Protein AF-A0A2V8ZK19-F1 (afdb_monomer_lite)

Sequence (72 aa):
MQLLASGSGVANYIKGYVVINIRRNRYRLITVIHYAKTTDERRTEGHVYIRPFLTHKEYNDPRKWDRSLGAK

Secondary structure (DSSP, 8-state):
-----SS-SSEEEETTEEEEEETTTTEEEEEEEE---EETTEEPPPEEEEEEEEEHHHHT-GGGTT--TT--

Radius of gyration: 14.14 Å; chains: 1; bounding box: 33×30×40 Å

Foldseek 3Di:
DDDPLPDPVAWHDDPQWIWGQPDPNQKIWTWHWADFDDDPNDTDDIDIGTADIGGPVQVVDVVSSPDHDDDD

pLDDT: mean 79.7, std 15.1, range [35.19, 93.06]

Structure (mmCIF, N/CA/C/O backbone):
data_AF-A0A2V8ZK19-F1
#
_entry.id   AF-A0A2V8ZK19-F1
#
loop_
_atom_site.group_PDB
_atom_site.id
_atom_site.type_symbol
_atom_site.label_atom_id
_atom_site.label_alt_id
_atom_site.label_comp_id
_atom_site.label_asym_id
_atom_site.label_entity_id
_atom_site.label_seq_id
_atom_site.pdbx_PDB_ins_code
_atom_site.Cartn_x
_atom_site.Cartn_y
_atom_site.Cartn_z
_atom_site.occupancy
_atom_site.B_iso_or_equiv
_atom_site.auth_seq_id
_atom_site.auth_comp_id
_atom_site.auth_asym_id
_atom_site.auth_atom_id
_atom_site.pdbx_PDB_model_num
ATOM 1 N N . MET A 1 1 ? 15.665 -10.358 -9.676 1.00 35.19 1 MET A N 1
ATOM 2 C CA . MET A 1 1 ? 15.906 -10.421 -8.220 1.00 35.19 1 MET A CA 1
ATOM 3 C C . MET A 1 1 ? 14.629 -9.972 -7.512 1.00 35.19 1 MET A C 1
ATOM 5 O O . MET A 1 1 ? 14.328 -8.787 -7.503 1.00 35.19 1 MET A O 1
ATOM 9 N N . GLN A 1 2 ? 13.803 -10.930 -7.076 1.00 39.75 2 GLN A N 1
ATOM 10 C CA . GLN A 1 2 ? 12.544 -10.684 -6.359 1.00 39.75 2 GLN A CA 1
ATOM 11 C C . GLN A 1 2 ? 12.874 -10.292 -4.919 1.00 39.75 2 GLN A C 1
ATOM 13 O O . GLN A 1 2 ? 13.516 -11.071 -4.217 1.00 39.75 2 GLN A O 1
ATOM 18 N N . LEU A 1 3 ? 12.441 -9.115 -4.463 1.00 48.81 3 LEU A N 1
ATOM 19 C CA . LEU A 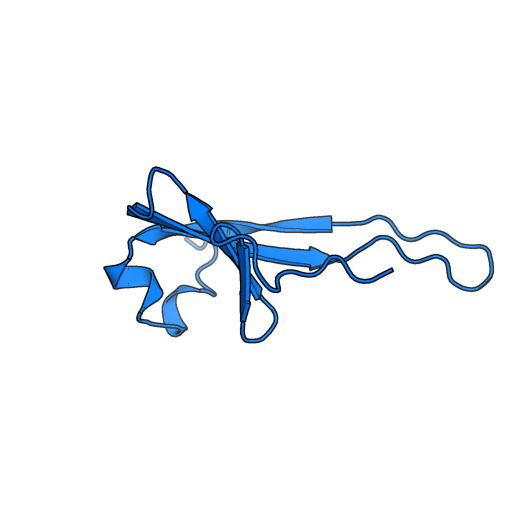1 3 ? 12.357 -8.893 -3.027 1.00 48.81 3 LEU A CA 1
ATOM 20 C C . LEU A 1 3 ? 11.150 -9.686 -2.530 1.00 48.81 3 LEU A C 1
ATOM 22 O O . LEU A 1 3 ? 10.002 -9.382 -2.851 1.00 48.81 3 LEU A O 1
ATOM 26 N N . LEU A 1 4 ? 11.453 -10.734 -1.779 1.00 46.81 4 LEU A N 1
ATOM 27 C CA . LEU A 1 4 ? 10.510 -11.539 -1.031 1.00 46.81 4 LEU A CA 1
ATOM 28 C C . LEU A 1 4 ? 9.755 -10.630 -0.048 1.00 46.81 4 LEU A C 1
ATOM 30 O O . LEU A 1 4 ? 10.211 -10.374 1.061 1.00 46.81 4 LEU A O 1
ATOM 34 N N . ALA A 1 5 ? 8.550 -10.198 -0.417 1.00 51.78 5 ALA A N 1
ATOM 35 C CA . ALA A 1 5 ? 7.508 -9.843 0.551 1.00 51.78 5 ALA A CA 1
ATOM 36 C C . ALA A 1 5 ? 6.878 -11.116 1.160 1.00 51.78 5 ALA A C 1
ATOM 38 O O . ALA A 1 5 ? 5.685 -11.162 1.454 1.00 51.78 5 ALA A O 1
ATOM 39 N N . SER A 1 6 ? 7.676 -12.178 1.288 1.00 46.53 6 SER A N 1
ATOM 40 C CA . SER A 1 6 ? 7.331 -13.425 1.947 1.00 46.53 6 SER A CA 1
ATOM 41 C C . SER A 1 6 ? 8.180 -13.522 3.211 1.00 46.53 6 SER A C 1
ATOM 43 O O . SER A 1 6 ? 9.328 -13.958 3.167 1.00 46.53 6 SER A O 1
ATOM 45 N N . GLY A 1 7 ? 7.619 -13.075 4.338 1.00 50.88 7 GLY A N 1
ATOM 46 C CA . GLY A 1 7 ? 8.076 -13.531 5.655 1.00 50.88 7 GLY A CA 1
ATOM 47 C C . GLY A 1 7 ? 8.541 -12.484 6.669 1.00 50.88 7 GLY A C 1
ATOM 48 O O . GLY A 1 7 ? 8.889 -12.880 7.773 1.00 50.88 7 GLY A O 1
ATOM 49 N N . SER A 1 8 ? 8.529 -11.173 6.390 1.00 55.53 8 SER A N 1
ATOM 50 C CA . SER A 1 8 ? 9.077 -10.200 7.363 1.00 55.53 8 SER A CA 1
ATOM 51 C C . SER A 1 8 ? 8.118 -9.788 8.490 1.00 55.53 8 SER A C 1
ATOM 53 O O . SER A 1 8 ? 8.503 -9.016 9.363 1.00 55.53 8 SER A O 1
ATOM 55 N N . GLY A 1 9 ? 6.848 -10.216 8.473 1.00 64.69 9 GLY A N 1
ATOM 56 C CA . GLY A 1 9 ? 5.805 -9.742 9.402 1.00 64.69 9 GLY A CA 1
ATOM 57 C C . GLY A 1 9 ? 5.440 -8.252 9.251 1.00 64.69 9 GLY A C 1
ATOM 58 O O . GLY A 1 9 ? 4.409 -7.810 9.760 1.00 64.69 9 GLY A O 1
ATOM 59 N N . VAL A 1 10 ? 6.250 -7.480 8.519 1.00 78.81 10 VAL A N 1
ATOM 60 C CA . VAL A 1 10 ? 6.105 -6.039 8.302 1.00 78.81 10 VAL A CA 1
ATOM 61 C C . VAL A 1 10 ? 5.558 -5.733 6.910 1.00 78.81 10 VAL A C 1
ATOM 63 O O . VAL A 1 10 ? 4.772 -4.801 6.791 1.00 78.81 10 VAL A O 1
ATOM 66 N N . ALA A 1 11 ? 5.911 -6.500 5.874 1.00 86.75 11 ALA A N 1
ATOM 67 C CA . ALA A 1 11 ? 5.441 -6.268 4.507 1.00 86.75 11 ALA A CA 1
ATOM 68 C C . ALA A 1 11 ? 4.968 -7.559 3.828 1.00 86.75 11 ALA A C 1
ATOM 70 O O . ALA A 1 11 ? 5.659 -8.574 3.887 1.00 86.75 11 ALA A O 1
ATOM 71 N N . ASN A 1 12 ? 3.816 -7.490 3.156 1.00 88.19 12 ASN A N 1
ATOM 72 C CA . ASN A 1 12 ? 3.209 -8.602 2.424 1.00 88.19 12 ASN A CA 1
ATOM 73 C C . ASN A 1 12 ? 2.818 -8.171 1.008 1.00 88.19 12 ASN A C 1
ATOM 75 O O . ASN A 1 12 ? 2.320 -7.061 0.820 1.00 88.19 12 ASN A O 1
ATOM 79 N N . TYR A 1 13 ? 2.982 -9.059 0.028 1.00 87.75 13 TYR A N 1
ATOM 80 C CA . TYR A 1 13 ? 2.451 -8.854 -1.321 1.00 87.75 13 TYR A CA 1
ATOM 81 C C . TYR A 1 13 ? 1.073 -9.507 -1.454 1.00 87.75 13 TYR A C 1
ATOM 83 O O . TYR A 1 13 ? 0.939 -10.720 -1.308 1.00 87.75 13 TYR A O 1
ATOM 91 N N . ILE A 1 14 ? 0.036 -8.704 -1.695 1.00 87.12 14 ILE A N 1
ATOM 92 C CA . ILE A 1 14 ? -1.362 -9.145 -1.720 1.00 87.12 14 ILE A CA 1
ATOM 93 C C . ILE A 1 14 ? -2.070 -8.482 -2.901 1.00 87.12 14 ILE A C 1
ATOM 95 O O . ILE A 1 14 ? -2.181 -7.260 -2.951 1.00 87.12 14 IL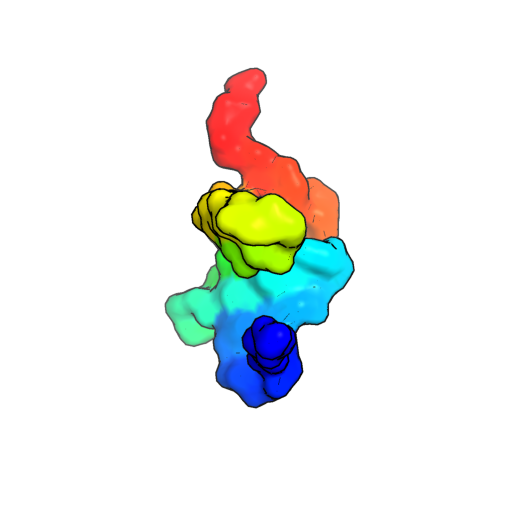E A O 1
ATOM 99 N N . LYS A 1 15 ? -2.593 -9.290 -3.834 1.00 86.19 15 LYS A N 1
ATOM 100 C CA . LYS A 1 15 ? -3.425 -8.829 -4.966 1.00 86.19 15 LYS A CA 1
ATOM 101 C C . LYS A 1 15 ? -2.803 -7.669 -5.769 1.00 86.19 15 LYS A C 1
ATOM 103 O O . LYS A 1 15 ? -3.496 -6.723 -6.117 1.00 86.19 15 LYS A O 1
ATOM 108 N N . GLY A 1 16 ? -1.496 -7.718 -6.033 1.00 85.56 16 GLY A N 1
ATOM 109 C CA . GLY A 1 16 ? -0.798 -6.659 -6.777 1.00 85.56 16 GLY A CA 1
ATOM 110 C C . GLY A 1 16 ? -0.262 -5.507 -5.921 1.00 85.56 16 GLY A C 1
ATOM 111 O O . GLY A 1 16 ? 0.516 -4.697 -6.420 1.00 85.56 16 GLY A O 1
ATOM 112 N N . TYR A 1 17 ? -0.612 -5.460 -4.636 1.00 87.25 17 TYR A N 1
ATOM 113 C CA . TYR A 1 17 ? -0.178 -4.431 -3.698 1.00 87.25 17 TYR A CA 1
ATOM 114 C C . TYR A 1 17 ? 0.913 -4.941 -2.769 1.00 87.25 17 TYR A C 1
ATOM 116 O O . TYR A 1 17 ? 0.897 -6.091 -2.335 1.00 87.25 17 TYR A O 1
ATOM 124 N N . VAL A 1 18 ? 1.817 -4.048 -2.385 1.00 89.38 18 VAL A N 1
ATOM 125 C CA . VAL A 1 18 ? 2.654 -4.219 -1.202 1.00 89.38 18 VAL A CA 1
ATOM 126 C C . VAL A 1 18 ? 1.932 -3.558 -0.030 1.00 89.38 18 VAL A C 1
ATOM 128 O O . VAL A 1 18 ? 1.640 -2.363 -0.047 1.00 89.38 18 VAL A O 1
ATOM 131 N N . VAL A 1 19 ? 1.617 -4.357 0.983 1.00 90.25 19 VAL A N 1
ATOM 132 C CA . VAL A 1 19 ? 0.930 -3.940 2.205 1.00 90.25 19 VAL A CA 1
ATOM 133 C C . VAL A 1 19 ? 1.949 -3.892 3.331 1.00 90.25 19 VAL A C 1
ATOM 135 O O . VAL A 1 19 ? 2.502 -4.928 3.698 1.00 90.25 19 VAL A O 1
ATOM 138 N N . ILE A 1 20 ? 2.182 -2.706 3.892 1.00 90.00 20 ILE A N 1
ATOM 139 C CA . ILE A 1 20 ? 3.169 -2.492 4.956 1.00 90.00 20 ILE A CA 1
ATOM 140 C C . ILE A 1 20 ? 2.460 -2.186 6.276 1.00 90.00 20 ILE A C 1
ATOM 142 O O . ILE A 1 20 ? 1.682 -1.236 6.389 1.00 90.00 20 ILE A O 1
ATOM 146 N N . ASN A 1 21 ? 2.754 -2.984 7.294 1.00 90.12 21 ASN A N 1
ATOM 147 C CA . ASN A 1 21 ? 2.319 -2.799 8.667 1.00 90.12 21 ASN A CA 1
ATOM 148 C C . ASN A 1 21 ? 3.123 -1.672 9.313 1.00 90.12 21 ASN A C 1
ATOM 150 O O . ASN A 1 21 ? 4.340 -1.771 9.450 1.00 90.12 21 ASN A O 1
ATOM 154 N N . ILE A 1 22 ? 2.448 -0.622 9.779 1.00 88.69 22 ILE A N 1
ATOM 155 C CA . ILE A 1 22 ? 3.115 0.506 10.440 1.00 88.69 22 ILE A CA 1
ATOM 156 C C . ILE A 1 22 ? 2.532 0.761 11.830 1.00 88.69 22 ILE A C 1
ATOM 158 O O . ILE A 1 22 ? 1.400 0.379 12.147 1.00 88.69 22 ILE A O 1
ATOM 162 N N . ARG A 1 23 ? 3.328 1.425 12.680 1.00 90.44 23 ARG A N 1
ATOM 163 C CA . ARG A 1 23 ? 2.942 1.852 14.037 1.00 90.44 23 ARG A CA 1
ATOM 164 C C . ARG A 1 23 ? 2.386 0.698 14.891 1.00 90.44 23 ARG A C 1
ATOM 166 O O . ARG A 1 23 ? 1.295 0.818 15.453 1.00 90.44 23 ARG A O 1
ATOM 173 N N . ARG A 1 24 ? 3.141 -0.407 14.992 1.00 88.75 24 ARG A N 1
ATOM 174 C CA . ARG A 1 24 ? 2.753 -1.644 15.709 1.00 88.75 24 ARG A CA 1
ATOM 175 C C . ARG A 1 24 ? 1.400 -2.182 15.232 1.00 88.75 24 ARG A C 1
ATOM 177 O O . ARG A 1 24 ? 0.467 -2.324 16.010 1.00 88.75 24 ARG A O 1
ATOM 184 N N . ASN A 1 25 ? 1.282 -2.418 13.928 1.00 87.44 25 ASN A N 1
ATOM 185 C CA . ASN A 1 25 ? 0.083 -2.948 13.276 1.00 87.44 25 ASN A CA 1
ATOM 186 C C . ASN A 1 25 ? -1.181 -2.070 13.307 1.00 87.44 25 ASN A C 1
ATOM 188 O O . ASN A 1 25 ? -2.202 -2.516 12.785 1.00 87.44 25 ASN A O 1
ATOM 192 N N . ARG A 1 26 ? -1.139 -0.835 13.825 1.00 90.94 26 ARG A N 1
ATOM 193 C CA . ARG A 1 26 ? -2.327 0.040 13.867 1.00 90.94 26 ARG A CA 1
ATOM 194 C C . ARG A 1 26 ? -2.793 0.515 12.496 1.00 90.94 26 ARG A C 1
ATOM 196 O O . ARG A 1 26 ? -3.989 0.727 12.311 1.00 90.94 26 ARG A O 1
ATOM 203 N N . TYR A 1 27 ? -1.864 0.652 11.555 1.00 92.12 27 TYR A N 1
ATOM 204 C CA . TYR A 1 27 ? -2.185 1.048 10.191 1.00 92.12 27 TYR A CA 1
ATOM 205 C C . TYR A 1 27 ? -1.541 0.119 9.162 1.00 92.12 27 TYR A C 1
ATOM 207 O O . TYR A 1 27 ? -0.630 -0.663 9.465 1.00 92.12 27 TYR A O 1
ATOM 215 N N . ARG A 1 28 ? -2.047 0.215 7.938 1.00 92.25 28 ARG A N 1
ATOM 216 C CA . ARG A 1 28 ? -1.543 -0.432 6.734 1.00 92.25 28 ARG A CA 1
ATOM 217 C C . ARG A 1 28 ? -1.282 0.649 5.699 1.00 92.25 28 ARG A C 1
ATOM 219 O O . ARG A 1 28 ? -2.183 1.422 5.385 1.00 92.25 28 ARG A O 1
ATOM 226 N N . LEU A 1 29 ? -0.059 0.711 5.195 1.00 91.44 29 LEU A N 1
ATOM 227 C CA . LEU A 1 29 ? 0.243 1.454 3.981 1.00 91.44 29 LEU A CA 1
ATOM 228 C C . LEU A 1 29 ? 0.022 0.520 2.793 1.00 91.44 29 LEU A C 1
ATOM 230 O O . LEU A 1 29 ? 0.629 -0.550 2.736 1.00 91.44 29 LEU A O 1
ATOM 234 N N . ILE A 1 30 ? -0.837 0.932 1.866 1.00 90.00 30 ILE A N 1
ATOM 235 C CA . ILE A 1 30 ? -1.029 0.261 0.581 1.00 90.00 30 ILE A CA 1
ATOM 236 C C . ILE A 1 30 ? -0.146 0.965 -0.444 1.00 90.00 30 ILE A C 1
ATOM 238 O O . ILE A 1 30 ? -0.224 2.184 -0.600 1.00 90.00 30 ILE A O 1
ATOM 242 N N . THR A 1 31 ? 0.708 0.220 -1.137 1.00 89.00 31 THR A N 1
ATOM 243 C CA . THR A 1 31 ? 1.569 0.786 -2.178 1.00 89.00 31 THR A CA 1
ATOM 244 C C . THR A 1 31 ? 1.719 -0.159 -3.360 1.00 89.00 31 THR A C 1
ATOM 246 O O . THR A 1 31 ? 1.594 -1.377 -3.227 1.00 89.00 31 THR A O 1
ATOM 249 N N . VAL A 1 32 ? 1.975 0.414 -4.531 1.00 87.69 32 VAL A N 1
ATOM 250 C CA . VAL A 1 32 ? 2.388 -0.320 -5.730 1.00 87.69 32 VAL A CA 1
ATOM 251 C C . VAL A 1 32 ? 3.836 0.056 -6.010 1.00 87.69 32 VAL A C 1
ATOM 253 O O . VAL A 1 32 ? 4.170 1.239 -6.072 1.00 87.69 32 VAL A O 1
ATOM 256 N N . ILE A 1 33 ? 4.697 -0.950 -6.160 1.00 85.56 33 ILE A N 1
ATOM 257 C CA . ILE A 1 33 ? 6.128 -0.762 -6.411 1.00 85.56 33 ILE A CA 1
ATOM 258 C C . ILE A 1 33 ? 6.436 -1.245 -7.825 1.00 85.56 33 ILE A C 1
ATOM 260 O O . ILE A 1 33 ? 6.383 -2.442 -8.109 1.00 85.56 33 ILE A O 1
ATOM 264 N N . HIS A 1 34 ? 6.784 -0.310 -8.703 1.00 85.25 34 HIS A N 1
ATOM 265 C CA . HIS A 1 34 ? 7.361 -0.606 -10.005 1.00 85.25 34 HIS A CA 1
ATOM 266 C C . HIS A 1 34 ? 8.875 -0.566 -9.863 1.00 85.25 34 HIS A C 1
ATOM 268 O O . HIS A 1 34 ? 9.458 0.486 -9.619 1.00 85.25 34 HIS A O 1
ATOM 274 N N . TYR A 1 35 ? 9.522 -1.721 -9.983 1.00 80.06 35 TYR A N 1
ATOM 275 C CA . TYR A 1 35 ? 10.977 -1.785 -9.954 1.00 80.06 35 TYR A CA 1
ATOM 276 C C . TYR A 1 35 ? 11.557 -1.257 -11.262 1.00 80.06 35 TYR A C 1
ATOM 278 O O . TYR A 1 35 ? 11.026 -1.545 -12.336 1.00 80.06 35 TYR A O 1
ATOM 286 N N . ALA A 1 36 ? 12.680 -0.548 -11.151 1.00 85.12 36 ALA A N 1
ATOM 287 C CA . ALA A 1 36 ?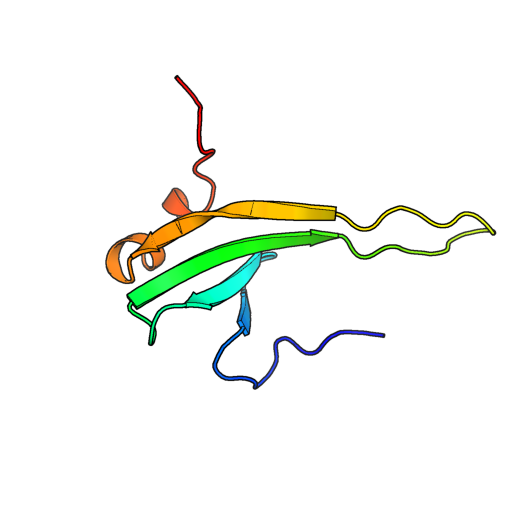 13.535 -0.268 -12.291 1.00 85.12 36 ALA A CA 1
ATOM 288 C C . ALA A 1 36 ? 13.880 -1.590 -12.987 1.00 85.12 36 ALA A C 1
ATOM 290 O O . ALA A 1 36 ? 14.339 -2.537 -12.341 1.00 85.12 36 ALA A O 1
ATOM 291 N N . LYS A 1 37 ? 13.646 -1.660 -14.292 1.00 84.50 37 LYS A N 1
ATOM 292 C CA . LYS A 1 37 ? 14.036 -2.791 -15.128 1.00 84.50 37 LYS A CA 1
ATOM 293 C C . LYS A 1 37 ? 15.029 -2.299 -16.164 1.00 84.50 37 LYS A C 1
ATOM 295 O O . LYS A 1 37 ? 14.905 -1.187 -16.665 1.00 84.50 37 LYS A O 1
ATOM 300 N N . THR A 1 38 ? 16.007 -3.137 -16.471 1.00 84.81 38 THR A N 1
ATOM 301 C CA . THR A 1 38 ? 16.870 -2.935 -17.632 1.00 84.81 38 THR A CA 1
ATOM 302 C C . THR A 1 38 ? 16.375 -3.868 -18.723 1.00 84.81 38 THR A C 1
ATOM 304 O O . THR A 1 38 ? 16.320 -5.078 -18.510 1.00 84.81 38 THR A O 1
ATOM 307 N N . THR A 1 39 ? 15.986 -3.307 -19.859 1.00 83.00 39 THR A N 1
ATOM 308 C CA . THR A 1 39 ? 15.617 -4.043 -21.074 1.00 83.00 39 THR A CA 1
ATOM 309 C C . THR A 1 39 ? 16.311 -3.358 -22.237 1.00 83.00 39 THR A C 1
ATOM 311 O O . THR A 1 39 ? 16.245 -2.132 -22.313 1.00 83.00 39 THR A O 1
ATOM 314 N N . ASP A 1 40 ? 16.985 -4.127 -23.092 1.00 77.56 40 ASP A N 1
ATOM 315 C CA . ASP A 1 40 ? 17.643 -3.636 -24.311 1.00 77.56 40 ASP A CA 1
ATOM 316 C C . ASP A 1 40 ? 18.463 -2.353 -24.066 1.00 77.56 40 ASP A C 1
ATOM 318 O O . ASP A 1 40 ? 18.201 -1.297 -24.634 1.00 77.56 40 ASP A O 1
ATOM 322 N N . GLU A 1 41 ? 19.404 -2.436 -23.113 1.00 80.38 41 GLU A N 1
ATOM 323 C CA . GLU A 1 41 ? 20.347 -1.368 -22.717 1.00 80.38 41 GLU A CA 1
ATOM 324 C C . GLU A 1 41 ? 19.727 -0.110 -22.075 1.00 80.38 41 GLU A C 1
ATOM 326 O O . GLU A 1 41 ? 20.450 0.748 -21.565 1.00 80.38 41 GLU A O 1
ATOM 331 N N . ARG A 1 42 ? 18.394 -0.015 -21.984 1.00 79.62 42 ARG A N 1
ATOM 332 C CA . ARG A 1 42 ? 17.700 1.107 -21.343 1.00 79.62 42 ARG A CA 1
ATOM 333 C C . ARG A 1 42 ? 17.203 0.728 -19.950 1.00 79.62 42 ARG A C 1
ATOM 335 O O . ARG A 1 42 ? 16.502 -0.266 -19.759 1.00 79.62 42 ARG A O 1
ATOM 342 N N . ARG A 1 43 ? 17.554 1.545 -18.953 1.00 84.25 43 ARG A N 1
ATOM 343 C CA . ARG A 1 43 ? 17.076 1.407 -17.570 1.00 84.25 43 ARG A CA 1
ATOM 344 C C . ARG A 1 43 ? 15.819 2.249 -17.371 1.00 84.25 43 ARG A C 1
ATOM 346 O O . ARG A 1 43 ? 15.858 3.459 -17.574 1.00 84.25 43 ARG A O 1
ATOM 353 N N . THR A 1 44 ? 14.722 1.626 -16.951 1.00 87.25 44 THR A N 1
ATOM 354 C CA . THR A 1 44 ? 13.537 2.356 -16.488 1.00 87.25 44 THR A CA 1
ATOM 355 C C . THR A 1 44 ? 13.762 2.860 -15.070 1.00 87.25 44 THR A C 1
ATOM 357 O O . THR A 1 44 ? 14.452 2.222 -14.269 1.00 87.25 44 THR A O 1
ATOM 360 N N . GLU A 1 45 ? 13.143 3.982 -14.727 1.00 85.62 45 GLU A N 1
ATOM 361 C CA . GLU A 1 45 ? 13.063 4.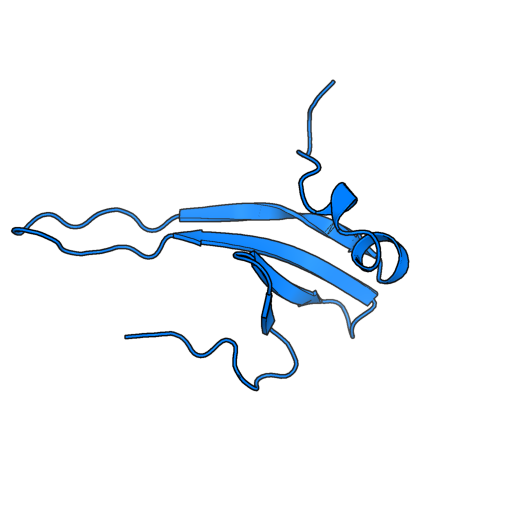405 -13.335 1.00 85.62 45 GLU A CA 1
ATOM 362 C C . GLU A 1 45 ? 12.141 3.470 -12.547 1.00 85.62 45 GLU A C 1
ATOM 364 O O . GLU A 1 45 ? 11.220 2.847 -13.086 1.00 85.62 45 GLU A O 1
ATOM 369 N N . GLY A 1 46 ? 12.446 3.315 -11.260 1.00 85.38 46 GLY A N 1
ATOM 370 C CA . GLY A 1 46 ? 11.555 2.651 -10.323 1.00 85.38 46 GLY A CA 1
ATOM 371 C C . GLY A 1 46 ? 10.643 3.683 -9.675 1.00 85.38 46 GLY A C 1
ATOM 372 O O . GLY A 1 46 ? 11.102 4.762 -9.309 1.00 85.38 46 GLY A O 1
ATOM 373 N N . HIS A 1 47 ? 9.373 3.341 -9.485 1.00 85.50 47 HIS A N 1
ATOM 374 C CA . HIS A 1 47 ? 8.392 4.225 -8.865 1.00 85.50 47 HIS A CA 1
ATOM 375 C C . HIS A 1 47 ? 7.672 3.511 -7.724 1.00 85.50 47 HIS A C 1
ATOM 377 O O . HIS A 1 47 ? 7.296 2.342 -7.831 1.00 85.50 47 HIS A O 1
ATOM 383 N N . VAL A 1 48 ? 7.461 4.237 -6.628 1.00 84.56 48 VAL A N 1
ATOM 384 C CA . VAL A 1 48 ? 6.649 3.791 -5.494 1.00 84.56 48 VAL A CA 1
ATOM 385 C C . VAL A 1 48 ? 5.429 4.695 -5.416 1.00 84.56 48 VAL A C 1
ATOM 387 O O . VAL A 1 48 ? 5.549 5.885 -5.134 1.00 84.56 48 VAL A O 1
ATOM 390 N N . TYR A 1 49 ? 4.251 4.127 -5.647 1.00 83.44 49 TYR A N 1
ATOM 391 C CA . TYR A 1 49 ? 2.989 4.854 -5.574 1.00 83.44 49 TYR A CA 1
ATOM 392 C C . TYR A 1 49 ? 2.411 4.731 -4.169 1.00 83.44 49 TYR A C 1
ATOM 394 O O . TYR A 1 49 ? 1.771 3.733 -3.833 1.00 83.44 49 TYR A O 1
ATOM 402 N N . ILE A 1 50 ? 2.647 5.750 -3.342 1.00 81.75 50 ILE A N 1
ATOM 403 C CA . ILE A 1 50 ? 2.100 5.830 -1.984 1.00 81.75 50 ILE A CA 1
ATOM 404 C C . ILE A 1 50 ? 0.594 6.109 -2.078 1.00 81.75 50 ILE A C 1
ATOM 406 O O . ILE A 1 50 ? 0.181 7.145 -2.596 1.00 81.75 50 ILE A O 1
ATOM 410 N N . ARG A 1 51 ? -0.225 5.181 -1.576 1.00 82.25 51 ARG A N 1
ATOM 411 C CA . ARG A 1 51 ? -1.689 5.319 -1.473 1.00 82.25 51 ARG A CA 1
ATOM 412 C C . ARG A 1 51 ? -2.091 5.557 0.003 1.00 82.25 51 ARG A C 1
ATOM 414 O O . ARG A 1 51 ? -1.200 5.816 0.818 1.00 82.25 51 ARG A O 1
ATOM 421 N N . PRO A 1 52 ? -3.384 5.551 0.399 1.00 80.19 52 PRO A N 1
ATOM 422 C CA . PRO A 1 52 ? -3.764 6.013 1.726 1.00 80.19 52 PRO A CA 1
ATOM 423 C C . PRO A 1 52 ? -3.277 5.067 2.823 1.00 80.19 52 PRO A C 1
ATOM 425 O O . PRO A 1 52 ? -3.175 3.849 2.648 1.00 80.19 52 PRO A O 1
ATOM 428 N N . PHE A 1 53 ? -3.037 5.650 3.996 1.00 88.12 53 PHE A N 1
ATOM 429 C CA . PHE A 1 53 ? -2.884 4.899 5.232 1.00 88.12 53 PHE A CA 1
ATOM 430 C C . PHE A 1 53 ? -4.260 4.460 5.717 1.00 88.12 53 PHE A C 1
ATOM 432 O O . PHE A 1 53 ? -5.132 5.292 5.957 1.00 88.12 53 PHE A O 1
ATOM 439 N N . LEU A 1 54 ? -4.443 3.156 5.877 1.00 91.38 54 LEU A N 1
ATOM 440 C CA . LEU A 1 54 ? -5.697 2.570 6.328 1.00 91.38 54 LEU A CA 1
ATOM 441 C C . LEU A 1 54 ? -5.542 2.075 7.763 1.00 91.38 54 LEU A C 1
ATOM 443 O O . LEU A 1 54 ? -4.545 1.439 8.109 1.00 91.38 54 LEU A O 1
ATOM 447 N N . THR A 1 55 ? -6.537 2.319 8.610 1.00 92.69 55 THR A N 1
ATOM 448 C CA . THR A 1 55 ? -6.688 1.566 9.862 1.00 92.69 55 THR A CA 1
ATOM 449 C C . THR A 1 55 ? -6.878 0.079 9.564 1.00 92.69 55 THR A C 1
ATOM 451 O O . THR A 1 55 ? -7.249 -0.311 8.456 1.00 92.69 55 THR A O 1
ATOM 454 N N . HIS A 1 56 ? -6.695 -0.778 10.571 1.00 89.62 56 HIS A N 1
ATOM 455 C CA . HIS A 1 56 ? -6.995 -2.205 10.421 1.00 89.62 56 HIS A CA 1
ATOM 456 C C . HIS A 1 56 ? -8.440 -2.461 9.940 1.00 89.62 56 HIS A C 1
ATOM 458 O O . HIS A 1 56 ? -8.667 -3.296 9.070 1.00 89.62 56 HIS A O 1
ATOM 464 N N . LYS A 1 57 ? -9.412 -1.685 10.442 1.00 91.81 57 LYS A N 1
ATOM 465 C CA . LYS A 1 57 ? -10.820 -1.790 10.033 1.00 91.81 57 LYS A CA 1
ATOM 466 C C . LYS A 1 57 ? -11.031 -1.400 8.569 1.00 91.81 57 LYS A C 1
ATOM 468 O O . LYS A 1 57 ? -11.803 -2.047 7.873 1.00 91.81 57 LYS A O 1
ATOM 473 N N . GLU A 1 58 ? -10.378 -0.341 8.101 1.00 93.06 58 GLU A N 1
ATOM 474 C CA . GLU A 1 58 ? -10.487 0.099 6.707 1.00 93.06 58 GLU A CA 1
ATOM 475 C C . GLU A 1 58 ? -9.766 -0.837 5.742 1.00 93.06 58 GLU A C 1
ATOM 477 O O . GLU A 1 58 ? -10.266 -1.080 4.651 1.00 93.06 58 GLU A O 1
ATOM 482 N N . TYR A 1 59 ? -8.631 -1.396 6.160 1.00 90.19 59 TYR A N 1
ATOM 483 C CA . TYR A 1 59 ? -7.893 -2.391 5.390 1.00 90.19 59 TYR A CA 1
ATOM 484 C C . TYR A 1 59 ? -8.736 -3.635 5.070 1.00 90.19 59 TYR A C 1
ATOM 486 O O . TYR A 1 59 ? -8.625 -4.173 3.973 1.00 90.19 59 TYR A O 1
ATOM 494 N N . ASN A 1 60 ? -9.610 -4.071 5.979 1.00 91.25 60 ASN A N 1
ATOM 495 C CA . ASN A 1 60 ? -10.455 -5.250 5.756 1.00 91.25 60 ASN A CA 1
ATOM 496 C C . ASN A 1 60 ? -11.501 -5.066 4.636 1.00 91.25 60 ASN A C 1
ATOM 498 O O . ASN A 1 60 ? -12.140 -6.040 4.250 1.00 91.25 60 ASN A O 1
ATOM 502 N N . ASP A 1 61 ? -11.666 -3.852 4.100 1.00 91.19 61 ASP A N 1
ATOM 503 C CA . ASP A 1 61 ? -12.502 -3.559 2.936 1.00 91.19 61 ASP A CA 1
ATOM 504 C C . ASP A 1 61 ? -11.621 -3.231 1.711 1.00 91.19 61 ASP A C 1
ATOM 506 O O . ASP A 1 61 ? -11.165 -2.090 1.572 1.00 91.19 61 ASP A O 1
ATOM 510 N N . PRO A 1 62 ? -11.386 -4.190 0.791 1.00 85.69 62 PRO A N 1
ATOM 511 C CA . PRO A 1 62 ? -10.539 -3.987 -0.387 1.00 85.69 62 PRO A CA 1
ATOM 512 C C . PRO A 1 62 ? -10.956 -2.811 -1.274 1.00 85.69 62 PRO A C 1
ATOM 514 O O . PRO A 1 62 ? -10.112 -2.223 -1.942 1.00 85.69 62 PRO A O 1
ATOM 517 N N . ARG A 1 63 ? -12.233 -2.404 -1.246 1.00 87.00 63 ARG A N 1
ATOM 518 C CA . ARG A 1 63 ? -12.727 -1.248 -2.017 1.00 87.00 63 ARG A CA 1
ATOM 519 C C . ARG A 1 63 ? -12.073 0.067 -1.582 1.00 87.00 63 ARG A C 1
ATOM 521 O O . ARG A 1 63 ? -12.093 1.041 -2.324 1.00 87.00 63 ARG A O 1
ATOM 528 N N . LYS A 1 64 ? -11.487 0.109 -0.380 1.00 88.00 64 LYS A N 1
ATOM 529 C CA . LYS A 1 64 ? -10.788 1.283 0.162 1.00 88.00 64 LYS A CA 1
ATOM 530 C C . LYS A 1 64 ? -9.322 1.368 -0.252 1.00 88.00 64 LYS A C 1
ATOM 532 O O . LYS A 1 64 ? -8.713 2.419 -0.068 1.00 88.00 64 LYS A O 1
ATOM 537 N N . TRP A 1 65 ? -8.749 0.294 -0.794 1.00 87.44 65 TRP A N 1
ATOM 538 C CA . TRP A 1 65 ? -7.329 0.239 -1.160 1.00 87.44 65 TRP A CA 1
ATOM 539 C C . TRP A 1 65 ? -7.023 1.131 -2.367 1.00 87.44 65 TRP A C 1
ATOM 541 O O . TRP A 1 65 ? -5.930 1.689 -2.474 1.00 87.44 65 TRP A O 1
ATOM 551 N N . ASP A 1 66 ? -8.024 1.319 -3.229 1.00 82.62 66 ASP A N 1
ATOM 552 C CA . ASP A 1 66 ? -7.941 2.149 -4.425 1.00 82.62 66 ASP A CA 1
ATOM 553 C C . ASP A 1 66 ? -8.323 3.618 -4.228 1.00 82.62 66 ASP A C 1
ATOM 555 O O . ASP A 1 66 ? -8.328 4.397 -5.179 1.00 82.62 66 ASP A O 1
ATOM 559 N N . ARG A 1 67 ? -8.593 4.038 -2.988 1.00 75.06 67 ARG A N 1
ATOM 560 C CA . ARG A 1 67 ? -8.975 5.422 -2.714 1.00 75.06 67 ARG A CA 1
ATOM 561 C C . ARG A 1 67 ? -7.788 6.357 -2.960 1.00 75.06 67 ARG A C 1
ATOM 563 O O . ARG A 1 67 ? -6.823 6.348 -2.200 1.00 75.06 67 ARG A O 1
ATOM 570 N N . SER A 1 68 ? -7.865 7.185 -3.997 1.00 63.91 68 SER A N 1
ATOM 571 C CA . SER A 1 68 ? -6.900 8.258 -4.224 1.00 63.91 68 SER A CA 1
ATOM 572 C C . SER A 1 68 ? -7.015 9.309 -3.116 1.00 63.91 68 SER A C 1
ATOM 574 O O . SER A 1 68 ? -8.106 9.722 -2.716 1.00 63.91 68 SER A O 1
ATOM 576 N N . LEU A 1 69 ? -5.872 9.742 -2.588 1.00 58.88 69 LEU A N 1
ATOM 577 C CA . LEU A 1 69 ? -5.814 10.934 -1.752 1.00 58.88 69 LEU A CA 1
ATOM 578 C C . LEU A 1 69 ? -5.925 12.144 -2.690 1.00 58.88 69 LEU A C 1
ATOM 580 O O . LEU A 1 69 ? -5.066 12.322 -3.547 1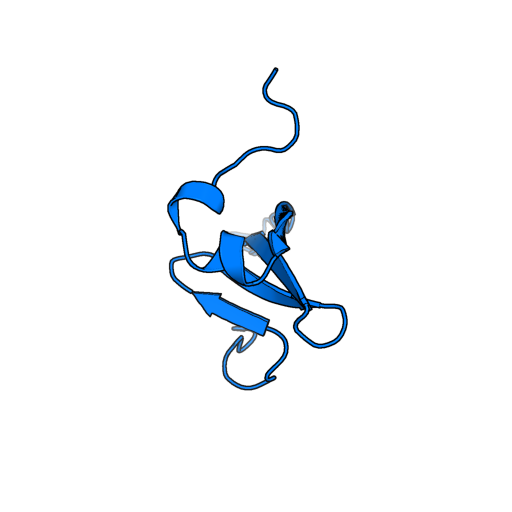.00 58.88 69 LEU A O 1
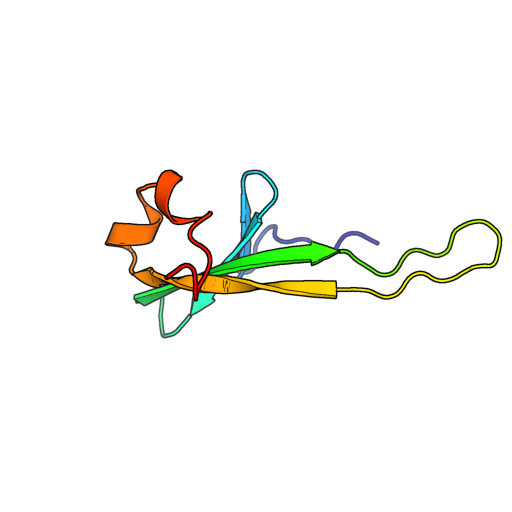ATOM 584 N N . GLY A 1 70 ? -6.983 12.947 -2.553 1.00 51.19 70 GLY A N 1
ATOM 585 C CA . GLY A 1 70 ? -7.125 14.211 -3.290 1.00 51.19 70 GLY A CA 1
ATOM 586 C C . GLY A 1 70 ? -8.138 14.245 -4.438 1.00 51.19 70 GLY A C 1
ATOM 587 O O . GLY A 1 70 ? -8.203 15.265 -5.117 1.00 51.19 70 GLY A O 1
ATOM 588 N N . ALA A 1 71 ? -8.958 13.208 -4.647 1.00 54.06 71 ALA A N 1
ATOM 589 C CA . ALA A 1 71 ? -10.168 13.373 -5.456 1.00 54.06 71 ALA A CA 1
ATOM 590 C C . ALA A 1 71 ? -11.164 14.251 -4.673 1.00 54.06 71 ALA A C 1
ATOM 592 O O . ALA A 1 71 ? -11.710 13.808 -3.659 1.00 54.06 71 ALA A O 1
ATOM 593 N N . LYS A 1 72 ? -11.296 15.514 -5.092 1.00 43.00 72 LYS A N 1
ATOM 594 C CA . LYS A 1 72 ? -12.407 16.394 -4.709 1.00 43.00 72 LYS A CA 1
ATOM 595 C C . LYS A 1 72 ? -13.673 15.969 -5.437 1.00 43.00 72 LYS A C 1
ATOM 597 O O . LYS A 1 72 ? -13.549 15.604 -6.626 1.00 43.00 72 LYS A O 1
#